Protein AF-A0A1T1HY25-F1 (afdb_monomer_lite)

Sequence (117 aa):
MEHKFSTSVYDEFLLYRAQVIRAVALAWQDEGFKAALRENPRAAVRQYLNYEIPFALDIDVIFDNAKFCPQTVLDWLVKKTDRLQLNLPPAPPANQQAEALAAYNLQFLTFLQPHIR

Secondary structure (DSSP, 8-state):
--------HHHHHHHHHHHHHHHHHHHTT-HHHHHHHHH-HHHHHHHHH--PPPSS-EEEEEET--------SSS----SS-EEEEEEPPPPPGGGHHHHHHHHHHHHH--------

Structure (mmCIF, N/CA/C/O backbone):
data_AF-A0A1T1HY25-F1
#
_entry.id   AF-A0A1T1HY25-F1
#
loop_
_atom_site.group_PDB
_atom_site.id
_atom_site.type_symbol
_atom_site.label_atom_id
_atom_site.label_alt_id
_atom_site.label_comp_id
_atom_site.label_asym_id
_atom_site.label_entity_id
_atom_site.label_seq_id
_atom_site.pdbx_PDB_ins_code
_atom_site.Cartn_x
_atom_site.Cartn_y
_atom_site.Cartn_z
_atom_site.occupancy
_atom_site.B_iso_or_equiv
_atom_site.auth_seq_id
_atom_site.auth_comp_id
_atom_site.auth_asym_id
_atom_site.auth_atom_id
_atom_site.pdbx_PDB_model_num
ATOM 1 N N . MET A 1 1 ? -1.033 -22.390 -31.301 1.00 33.91 1 MET A N 1
ATOM 2 C CA . MET A 1 1 ? -0.008 -21.400 -30.917 1.00 33.91 1 MET A CA 1
ATOM 3 C C . MET A 1 1 ? -0.726 -20.334 -30.119 1.00 33.91 1 MET A C 1
ATOM 5 O O . MET A 1 1 ? -1.479 -19.565 -30.698 1.00 33.91 1 MET A O 1
ATOM 9 N N . GLU A 1 2 ? -0.627 -20.390 -28.794 1.00 33.66 2 GLU A N 1
ATOM 10 C CA . GLU A 1 2 ? -1.223 -19.369 -27.933 1.00 33.66 2 GLU A CA 1
ATOM 11 C C . GLU A 1 2 ? -0.449 -18.071 -28.140 1.00 33.66 2 GLU A C 1
ATOM 13 O O . GLU A 1 2 ? 0.746 -17.993 -27.848 1.00 33.66 2 GLU A O 1
ATOM 18 N N . HIS A 1 3 ? -1.123 -17.053 -28.669 1.00 34.59 3 HIS A N 1
ATOM 19 C CA . HIS A 1 3 ? -0.644 -15.690 -28.538 1.00 34.59 3 HIS A CA 1
ATOM 20 C C . HIS A 1 3 ? -0.659 -15.365 -27.043 1.00 34.59 3 HIS A C 1
ATOM 22 O O . HIS A 1 3 ? -1.691 -14.991 -26.491 1.00 34.59 3 HIS A O 1
ATOM 28 N N . LYS A 1 4 ? 0.485 -15.534 -26.368 1.00 45.06 4 LYS A N 1
ATOM 29 C CA . LYS A 1 4 ? 0.748 -14.820 -25.121 1.00 45.06 4 LYS A CA 1
ATOM 30 C C . LYS A 1 4 ? 0.635 -13.347 -25.480 1.00 45.06 4 LYS A C 1
ATOM 32 O O . LYS A 1 4 ? 1.531 -12.810 -26.128 1.00 45.06 4 LYS A O 1
ATOM 37 N N . PHE A 1 5 ? -0.494 -12.727 -25.150 1.00 45.66 5 PHE A N 1
ATOM 38 C CA . PHE A 1 5 ? -0.607 -11.280 -25.169 1.00 45.66 5 PHE A CA 1
ATOM 39 C C . PHE A 1 5 ? 0.534 -10.772 -24.293 1.00 45.66 5 PHE A C 1
ATOM 41 O O . PHE A 1 5 ? 0.527 -10.975 -23.081 1.00 45.66 5 PHE A O 1
ATOM 48 N N . SER A 1 6 ? 1.576 -10.228 -24.922 1.00 57.53 6 SER A N 1
ATOM 49 C CA . SER A 1 6 ? 2.599 -9.481 -24.210 1.00 57.53 6 SER A CA 1
ATOM 50 C C . SER A 1 6 ? 1.890 -8.233 -23.718 1.00 57.53 6 SER A C 1
ATOM 52 O O . SER A 1 6 ? 1.759 -7.267 -24.467 1.00 57.53 6 SER A O 1
ATOM 54 N N . THR A 1 7 ? 1.347 -8.306 -22.505 1.00 65.81 7 THR A N 1
ATOM 55 C CA . THR A 1 7 ? 0.848 -7.166 -21.741 1.00 65.81 7 THR A CA 1
ATOM 56 C C . THR A 1 7 ? 1.864 -6.041 -21.904 1.00 65.81 7 THR A C 1
ATOM 58 O O . THR A 1 7 ? 3.067 -6.269 -21.754 1.00 65.81 7 THR A O 1
ATOM 61 N N . SER A 1 8 ? 1.431 -4.863 -22.352 1.00 81.31 8 SER A N 1
ATOM 62 C CA . SER A 1 8 ? 2.385 -3.780 -22.580 1.00 81.31 8 SER A CA 1
ATOM 63 C C . SER A 1 8 ? 3.018 -3.366 -21.247 1.00 81.31 8 SER A C 1
ATOM 65 O O . SER A 1 8 ? 2.417 -3.549 -20.189 1.00 81.31 8 SER A O 1
ATOM 67 N N . VAL A 1 9 ? 4.203 -2.747 -21.276 1.00 75.75 9 VAL A N 1
ATOM 68 C CA . VAL A 1 9 ? 4.833 -2.186 -20.058 1.00 75.75 9 VAL A CA 1
ATOM 69 C C . VAL A 1 9 ? 3.874 -1.233 -19.329 1.00 75.75 9 VAL A C 1
ATOM 71 O O . VAL A 1 9 ? 3.868 -1.151 -18.102 1.00 75.75 9 VAL A O 1
ATOM 74 N N . TYR A 1 10 ? 3.022 -0.540 -20.088 1.00 75.69 10 TYR A N 1
ATOM 75 C CA . TYR A 1 10 ? 1.975 0.317 -19.550 1.00 75.69 10 TYR A CA 1
ATOM 76 C C . TYR A 1 10 ? 0.897 -0.475 -18.797 1.00 75.69 10 TYR A C 1
ATOM 78 O O . TYR A 1 10 ? 0.536 -0.109 -17.680 1.00 75.69 10 TYR A O 1
ATOM 86 N N . ASP A 1 11 ? 0.421 -1.583 -19.360 1.00 81.00 11 ASP A N 1
ATOM 87 C CA . ASP A 1 11 ? -0.577 -2.439 -18.716 1.00 81.00 11 ASP A CA 1
ATOM 88 C C . ASP A 1 11 ? -0.012 -3.123 -17.458 1.00 81.00 11 ASP A C 1
ATOM 90 O O . ASP A 1 11 ? -0.689 -3.181 -16.432 1.00 81.00 11 ASP A O 1
ATOM 94 N N . GLU A 1 12 ? 1.248 -3.576 -17.484 1.00 78.31 12 GLU A N 1
ATOM 95 C CA . GLU A 1 12 ? 1.940 -4.122 -16.303 1.00 78.31 12 GLU A CA 1
ATOM 96 C C . GLU A 1 12 ? 2.048 -3.082 -15.184 1.00 78.31 12 GLU A C 1
ATOM 98 O O . GLU A 1 12 ? 1.836 -3.382 -14.006 1.00 78.31 12 GLU A O 1
ATOM 103 N N . PHE A 1 13 ? 2.317 -1.832 -15.553 1.00 77.25 13 PHE A N 1
ATOM 104 C CA . PHE A 1 13 ? 2.352 -0.725 -14.615 1.00 77.25 13 PHE A CA 1
ATOM 105 C C . PHE A 1 13 ? 0.966 -0.404 -14.032 1.00 77.25 13 PHE A C 1
ATOM 107 O O . PHE A 1 13 ? 0.843 -0.178 -12.825 1.00 77.25 13 PHE A O 1
ATOM 114 N N . LEU A 1 14 ? -0.099 -0.426 -14.843 1.00 81.56 14 LEU A N 1
ATOM 115 C CA . LEU A 1 14 ? -1.474 -0.254 -14.358 1.00 81.56 14 LEU A CA 1
ATOM 116 C C . LEU A 1 14 ? -1.897 -1.382 -13.409 1.00 81.56 14 LEU A C 1
ATOM 118 O O . LEU A 1 14 ? -2.512 -1.115 -12.373 1.00 81.56 14 LEU A O 1
ATOM 122 N N . LEU A 1 15 ? -1.532 -2.627 -13.721 1.00 83.19 15 LEU A N 1
ATOM 123 C CA . LEU A 1 15 ? -1.767 -3.768 -12.841 1.00 83.19 15 LEU A CA 1
ATOM 124 C C . LEU A 1 15 ? -1.020 -3.597 -11.520 1.00 83.19 15 LEU A C 1
ATOM 126 O O . LEU A 1 15 ? -1.635 -3.716 -10.461 1.00 83.19 15 LEU A O 1
ATOM 130 N N . TYR A 1 16 ? 0.260 -3.226 -11.558 1.00 82.81 16 TYR A N 1
ATOM 131 C CA . TYR A 1 16 ? 1.044 -2.952 -10.354 1.00 82.81 16 TYR A CA 1
ATOM 132 C C . TYR A 1 16 ? 0.375 -1.897 -9.461 1.00 82.81 16 TYR A C 1
ATOM 134 O O . TYR A 1 16 ? 0.219 -2.115 -8.259 1.00 82.81 16 TYR A O 1
ATOM 142 N N . ARG A 1 17 ? -0.120 -0.798 -10.042 1.00 81.44 17 ARG A N 1
ATOM 143 C CA . ARG A 1 17 ? -0.863 0.237 -9.304 1.00 81.44 17 ARG A CA 1
ATOM 144 C C . ARG A 1 17 ? -2.107 -0.303 -8.606 1.00 81.44 17 ARG A C 1
ATOM 146 O O . ARG A 1 17 ? -2.341 0.021 -7.443 1.00 81.44 17 ARG A O 1
ATOM 153 N N . ALA A 1 18 ? -2.902 -1.120 -9.292 1.00 86.25 18 ALA A N 1
ATOM 154 C CA . ALA A 1 18 ? -4.083 -1.727 -8.685 1.00 86.25 18 ALA A CA 1
ATOM 155 C C . ALA A 1 18 ? -3.697 -2.624 -7.497 1.00 86.25 18 ALA A C 1
ATOM 157 O O . ALA A 1 18 ? -4.365 -2.613 -6.461 1.00 86.25 18 ALA A O 1
ATOM 158 N N . GLN A 1 19 ? -2.585 -3.353 -7.611 1.00 88.75 19 GLN A N 1
ATOM 159 C CA . GLN A 1 19 ? -2.088 -4.219 -6.542 1.00 88.75 19 GLN A CA 1
ATOM 160 C C . GLN A 1 19 ? -1.555 -3.436 -5.344 1.00 88.75 19 GLN A C 1
ATOM 162 O O . GLN A 1 19 ? -1.751 -3.880 -4.218 1.00 88.75 19 GLN A O 1
ATOM 167 N N . VAL A 1 20 ? -0.979 -2.247 -5.547 1.00 86.12 20 VAL A N 1
ATOM 168 C CA . VAL A 1 20 ? -0.604 -1.341 -4.448 1.00 86.12 20 VAL A CA 1
ATOM 169 C C . VAL A 1 20 ? -1.825 -0.972 -3.598 1.00 86.12 20 VAL A C 1
ATOM 171 O O . VAL A 1 20 ? -1.777 -1.093 -2.377 1.00 86.12 20 VAL A O 1
ATOM 174 N N . ILE A 1 21 ? -2.946 -0.601 -4.222 1.00 89.44 21 ILE A N 1
ATOM 175 C CA . ILE A 1 21 ? -4.182 -0.264 -3.493 1.00 89.44 21 ILE A CA 1
ATOM 176 C C . ILE A 1 21 ? -4.748 -1.484 -2.760 1.00 89.44 21 ILE A C 1
ATOM 178 O O . ILE A 1 21 ? -5.137 -1.381 -1.596 1.00 89.44 21 ILE A O 1
ATOM 182 N N . ARG A 1 22 ? -4.745 -2.658 -3.405 1.00 91.69 22 ARG A N 1
ATOM 183 C CA . ARG A 1 22 ? -5.164 -3.916 -2.767 1.00 91.69 22 ARG A CA 1
ATOM 184 C C . ARG A 1 22 ? -4.278 -4.278 -1.577 1.00 91.69 22 ARG A C 1
ATOM 186 O O . ARG A 1 22 ? -4.804 -4.714 -0.560 1.00 91.69 22 ARG A O 1
ATOM 193 N N . ALA A 1 23 ? -2.966 -4.075 -1.684 1.00 90.19 23 ALA A N 1
ATOM 194 C CA . ALA A 1 23 ? -2.025 -4.319 -0.598 1.00 90.19 23 ALA A CA 1
ATOM 195 C C . ALA A 1 23 ? -2.282 -3.379 0.587 1.00 90.19 23 ALA A C 1
ATOM 197 O O . ALA A 1 23 ? -2.351 -3.846 1.718 1.00 90.19 23 ALA A O 1
ATOM 198 N N . VAL A 1 24 ? -2.504 -2.082 0.351 1.00 88.94 24 VAL A N 1
ATOM 199 C CA . VAL A 1 24 ? -2.858 -1.139 1.430 1.00 88.94 24 VAL A CA 1
ATOM 200 C C . VAL A 1 24 ? -4.150 -1.569 2.128 1.00 88.94 24 VAL A C 1
ATOM 202 O O . VAL A 1 24 ? -4.179 -1.674 3.351 1.00 88.94 24 VAL A O 1
ATOM 205 N N . ALA A 1 25 ? -5.193 -1.890 1.358 1.00 92.75 25 ALA A N 1
ATOM 206 C CA . ALA A 1 25 ? -6.474 -2.327 1.904 1.00 92.75 25 ALA A CA 1
ATOM 207 C C . ALA A 1 25 ? -6.357 -3.624 2.723 1.00 92.75 25 ALA A C 1
ATOM 209 O O . ALA A 1 25 ? -6.914 -3.711 3.816 1.00 92.75 25 ALA A O 1
ATOM 210 N N . LEU A 1 26 ? -5.616 -4.617 2.216 1.00 93.25 26 LEU A N 1
ATOM 211 C CA . LEU A 1 26 ? -5.416 -5.889 2.910 1.00 93.25 26 LEU A CA 1
ATOM 212 C C . LEU A 1 26 ? -4.589 -5.706 4.186 1.00 93.25 26 LEU A C 1
ATOM 214 O O . LEU A 1 26 ? -4.933 -6.266 5.219 1.00 93.25 26 LEU A O 1
ATOM 218 N N . ALA A 1 27 ? -3.550 -4.871 4.154 1.00 92.69 27 ALA A N 1
ATOM 219 C CA . ALA A 1 27 ? -2.705 -4.605 5.317 1.00 92.69 27 ALA A CA 1
ATOM 220 C C . ALA A 1 27 ? -3.432 -3.853 6.446 1.00 92.69 27 ALA A C 1
ATOM 222 O O . ALA A 1 27 ? -2.956 -3.854 7.578 1.00 92.69 27 ALA A O 1
ATOM 223 N N . TRP A 1 28 ? -4.572 -3.216 6.166 1.00 92.50 28 TRP A N 1
ATOM 224 C CA . TRP A 1 28 ? -5.447 -2.651 7.199 1.00 92.50 28 TRP A CA 1
ATOM 225 C C . TRP A 1 28 ? -6.338 -3.685 7.893 1.00 92.50 28 TRP A C 1
ATOM 227 O O . TRP A 1 28 ? -6.877 -3.387 8.955 1.00 92.50 28 TRP A O 1
ATOM 237 N N . GLN A 1 29 ? -6.543 -4.856 7.287 1.00 93.56 29 GLN A N 1
ATOM 238 C CA . GLN A 1 29 ? -7.514 -5.857 7.746 1.00 93.56 29 GLN A CA 1
ATOM 239 C C . GLN A 1 29 ? -6.854 -7.159 8.212 1.00 93.56 29 GLN A C 1
ATOM 241 O O . GLN A 1 29 ? -7.431 -7.877 9.024 1.00 93.56 29 GLN A O 1
ATOM 246 N N . ASP A 1 30 ? -5.656 -7.459 7.710 1.00 95.25 30 ASP A N 1
ATOM 247 C CA . ASP A 1 30 ? -4.917 -8.687 7.980 1.00 95.25 30 ASP A CA 1
ATOM 248 C C . ASP A 1 30 ? -3.532 -8.358 8.563 1.00 95.25 30 ASP A C 1
ATOM 250 O O . ASP A 1 30 ? -2.599 -7.961 7.858 1.00 95.25 30 ASP A O 1
ATOM 254 N N . GLU A 1 31 ? -3.399 -8.540 9.878 1.00 93.12 31 GLU A N 1
ATOM 255 C CA . GLU A 1 31 ? -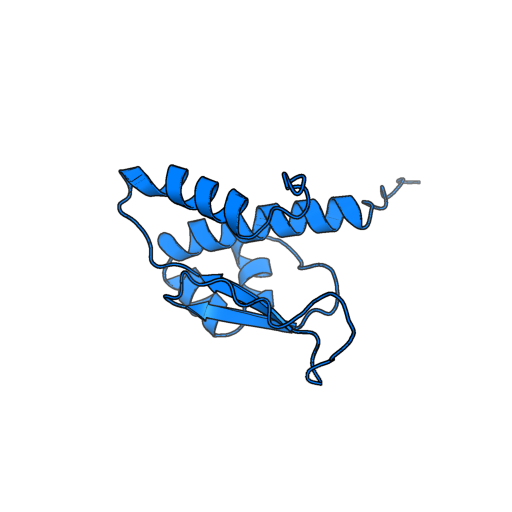2.135 -8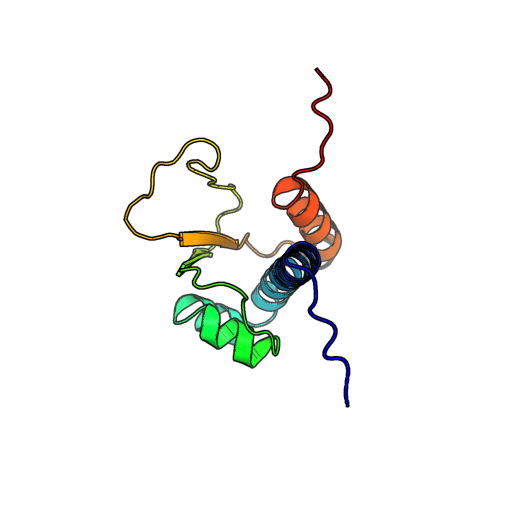.342 10.597 1.00 93.12 31 GLU A CA 1
ATOM 256 C C . GLU A 1 31 ? -1.059 -9.363 10.189 1.00 93.12 31 GLU A C 1
ATOM 258 O O . GLU A 1 31 ? 0.131 -9.045 10.219 1.00 93.12 31 GLU A O 1
ATOM 263 N N . GLY A 1 32 ? -1.446 -10.568 9.752 1.00 94.38 32 GLY A N 1
ATOM 264 C CA . GLY A 1 32 ? -0.519 -11.577 9.236 1.00 94.38 32 GLY A CA 1
ATOM 265 C C . GLY A 1 32 ? 0.102 -11.141 7.912 1.00 94.38 32 GLY A C 1
ATOM 266 O O . GLY A 1 32 ? 1.319 -11.224 7.729 1.00 94.38 32 GLY A O 1
ATOM 267 N N . PHE A 1 33 ? -0.710 -10.574 7.020 1.00 94.06 33 PHE A N 1
ATOM 268 C CA . PHE A 1 33 ? -0.216 -9.944 5.801 1.00 94.06 33 PHE A CA 1
ATOM 269 C C . PHE A 1 33 ? 0.656 -8.720 6.102 1.00 94.06 33 PHE A C 1
ATOM 271 O O . PHE A 1 33 ? 1.729 -8.570 5.516 1.00 94.06 33 PHE A O 1
ATOM 278 N N . LYS A 1 34 ? 0.241 -7.858 7.038 1.00 90.88 34 LYS A N 1
ATOM 279 C CA . LYS A 1 34 ? 1.011 -6.672 7.443 1.00 90.88 34 LYS A CA 1
ATOM 280 C C . LYS A 1 34 ? 2.385 -7.045 8.012 1.00 90.88 34 LYS A C 1
ATOM 282 O O . LYS A 1 34 ? 3.376 -6.389 7.688 1.00 90.88 34 LYS A O 1
ATOM 287 N N . ALA A 1 35 ? 2.462 -8.109 8.812 1.00 92.44 35 ALA A N 1
ATOM 288 C CA . ALA A 1 35 ? 3.719 -8.659 9.312 1.00 92.44 35 ALA A CA 1
ATOM 289 C C . ALA A 1 35 ? 4.580 -9.231 8.173 1.00 92.44 35 ALA A C 1
ATOM 291 O O . ALA A 1 35 ? 5.751 -8.873 8.058 1.00 92.44 35 ALA A O 1
ATOM 292 N N . ALA A 1 36 ? 3.992 -10.024 7.272 1.00 92.38 36 ALA A N 1
ATOM 293 C CA . ALA A 1 36 ? 4.699 -10.582 6.118 1.00 92.38 36 ALA A CA 1
ATOM 294 C C . ALA A 1 36 ? 5.261 -9.491 5.186 1.00 92.38 36 ALA A C 1
ATOM 296 O O . ALA A 1 36 ? 6.383 -9.615 4.693 1.00 92.38 36 ALA A O 1
ATOM 297 N N . LEU A 1 37 ? 4.525 -8.390 4.983 1.00 88.25 37 LEU A N 1
ATOM 298 C CA . LEU A 1 37 ? 5.006 -7.219 4.242 1.00 88.25 37 LEU A CA 1
ATOM 299 C C . LEU A 1 37 ? 6.244 -6.589 4.886 1.00 88.25 37 LEU A C 1
ATOM 301 O O . LEU A 1 37 ? 7.078 -6.044 4.172 1.00 88.25 37 LEU A O 1
ATOM 305 N N . ARG A 1 38 ? 6.369 -6.642 6.215 1.00 87.06 38 ARG A N 1
ATOM 306 C CA . ARG A 1 38 ? 7.520 -6.086 6.938 1.00 87.06 38 ARG A CA 1
ATOM 307 C C . ARG A 1 38 ? 8.772 -6.942 6.773 1.00 87.06 38 ARG A C 1
ATOM 309 O O . ARG A 1 38 ? 9.873 -6.404 6.751 1.00 87.06 38 ARG A O 1
ATOM 316 N N . GLU A 1 39 ? 8.598 -8.255 6.669 1.00 90.00 39 GLU A N 1
ATOM 317 C CA . GLU A 1 39 ? 9.699 -9.209 6.520 1.00 90.00 39 GLU A CA 1
ATOM 318 C C . GLU A 1 39 ? 10.174 -9.322 5.070 1.00 90.00 39 GLU A C 1
ATOM 320 O O . GLU A 1 39 ? 11.370 -9.240 4.791 1.00 90.00 39 GLU A O 1
ATOM 325 N N . ASN A 1 40 ? 9.242 -9.530 4.136 1.00 89.88 40 ASN A N 1
ATOM 326 C CA . ASN A 1 40 ? 9.550 -9.690 2.721 1.00 89.88 40 ASN A CA 1
ATOM 327 C C . ASN A 1 40 ? 8.364 -9.239 1.849 1.00 89.88 40 ASN A C 1
ATOM 329 O O . ASN A 1 40 ? 7.497 -10.053 1.511 1.00 89.88 40 ASN A O 1
ATOM 333 N N . PRO A 1 41 ? 8.339 -7.962 1.421 1.00 86.31 41 PRO A N 1
ATOM 334 C CA . PRO A 1 41 ? 7.226 -7.396 0.664 1.00 86.31 41 PRO A CA 1
ATOM 335 C C . PRO A 1 41 ? 6.895 -8.173 -0.614 1.00 86.31 41 PRO A C 1
ATOM 337 O O . PRO A 1 41 ? 5.727 -8.424 -0.910 1.00 86.31 41 PRO A O 1
ATOM 340 N N . ARG A 1 42 ? 7.918 -8.595 -1.368 1.00 86.81 42 ARG A N 1
ATOM 341 C CA . ARG A 1 42 ? 7.730 -9.314 -2.636 1.00 86.81 42 ARG A CA 1
ATOM 342 C C . ARG A 1 42 ? 7.128 -10.698 -2.400 1.00 86.81 42 ARG A C 1
ATOM 344 O O . ARG A 1 42 ? 6.182 -11.075 -3.088 1.00 86.81 42 ARG A O 1
ATOM 351 N N . ALA A 1 43 ? 7.638 -11.438 -1.416 1.00 91.00 43 ALA A N 1
ATOM 352 C CA . ALA A 1 43 ? 7.084 -12.742 -1.064 1.00 91.00 43 ALA A CA 1
ATOM 353 C C . ALA A 1 43 ? 5.651 -12.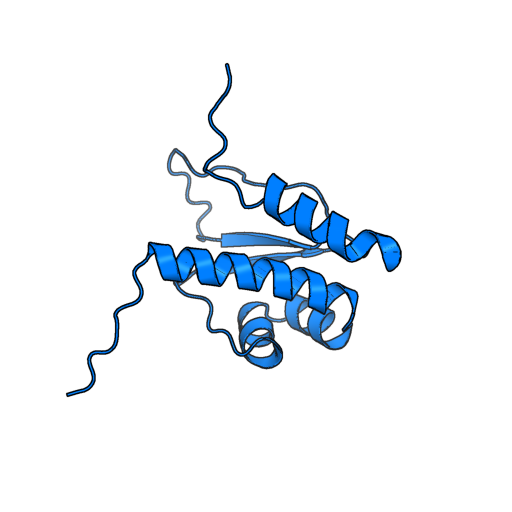625 -0.523 1.00 91.00 43 ALA A C 1
ATOM 355 O O . ALA A 1 43 ? 4.795 -13.417 -0.914 1.00 91.00 43 ALA A O 1
ATOM 356 N N . ALA A 1 44 ? 5.375 -11.615 0.306 1.00 92.56 44 ALA A N 1
ATOM 357 C CA . ALA A 1 44 ? 4.052 -11.365 0.866 1.00 92.56 44 ALA A CA 1
ATOM 358 C C . ALA A 1 44 ? 3.021 -11.030 -0.221 1.00 92.56 44 ALA A C 1
ATOM 360 O O . ALA A 1 44 ? 1.965 -11.656 -0.277 1.00 92.56 44 ALA A O 1
ATOM 361 N N . VAL A 1 45 ? 3.331 -10.104 -1.133 1.00 90.88 45 VAL A N 1
ATOM 362 C CA . VAL A 1 45 ? 2.437 -9.761 -2.255 1.00 90.88 45 VAL A CA 1
ATOM 363 C C . VAL A 1 45 ? 2.178 -10.981 -3.137 1.00 90.88 45 VAL A C 1
ATOM 365 O O . VAL A 1 45 ? 1.031 -11.249 -3.496 1.00 90.88 45 VAL A O 1
ATOM 368 N N . ARG A 1 46 ? 3.206 -11.786 -3.415 1.00 92.50 46 ARG A N 1
ATOM 369 C CA . ARG A 1 46 ? 3.033 -13.028 -4.168 1.00 92.50 46 ARG A CA 1
ATOM 370 C C . ARG A 1 46 ? 2.112 -14.016 -3.459 1.00 92.50 46 ARG A C 1
ATOM 372 O O . ARG A 1 46 ? 1.209 -14.553 -4.086 1.00 92.50 46 ARG A O 1
ATOM 379 N N . GLN A 1 47 ? 2.326 -14.255 -2.169 1.00 94.56 47 GLN A N 1
ATOM 380 C CA . GLN A 1 47 ? 1.572 -15.247 -1.407 1.00 94.56 47 GLN A CA 1
ATOM 381 C C . GLN A 1 47 ? 0.114 -14.830 -1.177 1.00 94.56 47 GLN A C 1
ATOM 383 O O . GLN A 1 47 ? -0.785 -15.647 -1.349 1.00 94.56 47 GLN A O 1
ATOM 388 N N . TYR A 1 48 ? -0.124 -13.576 -0.789 1.00 94.62 48 TYR A N 1
ATOM 389 C CA . TYR A 1 48 ? -1.447 -13.113 -0.361 1.00 94.62 48 TYR A CA 1
ATOM 390 C C . TYR A 1 48 ? -2.281 -12.527 -1.502 1.00 94.62 48 TYR A C 1
ATOM 392 O O . TYR A 1 48 ? -3.506 -12.628 -1.483 1.00 94.62 48 TYR A O 1
ATOM 400 N N . LEU A 1 49 ? -1.647 -11.914 -2.507 1.00 90.38 49 LEU A N 1
ATOM 401 C CA . LEU A 1 49 ? -2.351 -11.271 -3.624 1.00 90.38 49 LEU A CA 1
ATOM 402 C C . LEU A 1 49 ? -2.242 -12.053 -4.937 1.00 90.38 49 LEU A C 1
ATOM 404 O O . LEU A 1 49 ? -2.856 -11.636 -5.922 1.00 90.38 49 LEU A O 1
ATOM 408 N N . ASN A 1 50 ? -1.507 -13.176 -4.940 1.00 92.81 50 ASN A N 1
ATOM 409 C CA . ASN A 1 50 ? -1.193 -13.981 -6.124 1.00 92.81 50 ASN A CA 1
ATOM 410 C C . ASN A 1 50 ? -0.643 -13.120 -7.273 1.00 92.81 50 ASN A C 1
ATOM 412 O O . ASN A 1 50 ? -1.047 -13.254 -8.429 1.00 92.81 50 ASN A O 1
ATOM 416 N N . TYR A 1 51 ? 0.229 -12.172 -6.925 1.00 88.81 51 TYR A N 1
ATOM 417 C CA . TYR A 1 51 ? 0.782 -11.204 -7.860 1.00 88.81 51 TYR A CA 1
ATOM 418 C C . TYR A 1 51 ? 2.307 -11.214 -7.819 1.00 88.81 51 TYR A C 1
ATOM 420 O O . TYR A 1 51 ? 2.916 -10.998 -6.772 1.00 88.81 51 TYR A O 1
ATOM 428 N N . GLU A 1 52 ? 2.922 -11.444 -8.975 1.00 87.50 52 GLU A N 1
ATOM 429 C CA . GLU A 1 52 ? 4.358 -11.267 -9.166 1.00 87.50 52 GLU A CA 1
ATOM 430 C C . GLU A 1 52 ? 4.619 -9.812 -9.537 1.00 87.50 52 GLU A C 1
ATOM 432 O O . GLU A 1 52 ? 4.083 -9.299 -10.519 1.00 87.50 52 GLU A O 1
ATOM 437 N N . ILE A 1 53 ? 5.429 -9.134 -8.729 1.00 79.31 53 ILE A N 1
ATOM 438 C CA . ILE A 1 53 ? 5.754 -7.732 -8.968 1.00 79.31 53 ILE A CA 1
ATOM 439 C C . ILE A 1 53 ? 6.668 -7.672 -10.196 1.00 79.31 53 ILE A C 1
ATOM 441 O O . ILE A 1 53 ? 7.764 -8.248 -10.152 1.00 79.31 53 ILE A O 1
ATOM 445 N N . PRO A 1 54 ? 6.236 -6.996 -11.278 1.00 68.81 54 PRO A 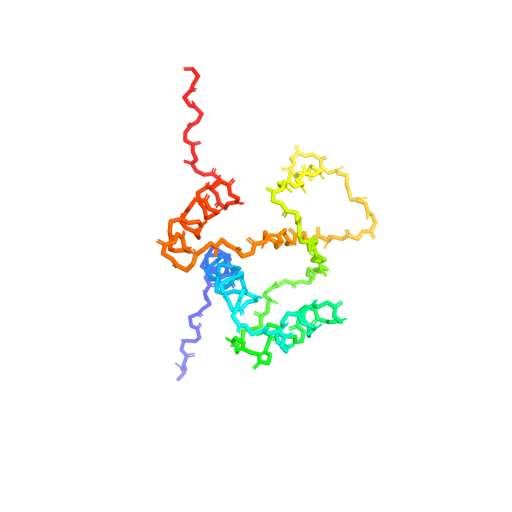N 1
ATOM 446 C CA . PRO A 1 54 ? 7.054 -6.853 -12.466 1.00 68.81 54 PRO A CA 1
ATOM 447 C C . PRO A 1 54 ? 8.306 -6.035 -12.131 1.00 68.81 54 PRO A C 1
ATOM 449 O O . PRO A 1 54 ? 8.325 -5.258 -11.175 1.00 68.81 54 PRO A O 1
ATOM 452 N N . PHE A 1 55 ? 9.345 -6.206 -12.948 1.00 67.69 55 PHE A N 1
ATOM 453 C CA . PHE A 1 55 ? 10.638 -5.519 -12.851 1.00 67.69 55 PHE A CA 1
ATOM 454 C C . PHE A 1 55 ? 11.506 -5.924 -11.634 1.00 67.69 55 PHE A C 1
ATOM 456 O O . PHE A 1 55 ? 11.036 -6.383 -10.588 1.00 67.69 55 PHE A O 1
ATOM 463 N N . ALA A 1 56 ? 12.827 -5.771 -11.765 1.00 66.44 56 ALA A N 1
ATOM 464 C CA . ALA A 1 56 ? 13.796 -6.014 -10.691 1.00 66.44 56 ALA A CA 1
ATOM 465 C C . ALA A 1 56 ? 13.861 -4.813 -9.730 1.00 66.44 56 ALA A C 1
ATOM 467 O O . ALA A 1 56 ? 14.895 -4.177 -9.574 1.00 66.44 56 ALA A O 1
ATOM 468 N N . LEU A 1 57 ? 12.715 -4.472 -9.143 1.00 65.12 57 LEU A N 1
ATOM 469 C CA . LEU A 1 57 ? 12.575 -3.371 -8.197 1.00 65.12 57 LEU A CA 1
ATOM 470 C C . LEU A 1 57 ? 12.822 -3.885 -6.783 1.00 65.12 57 LEU A C 1
ATOM 472 O O . LEU A 1 57 ? 12.193 -4.866 -6.359 1.00 65.12 57 LEU A O 1
ATOM 476 N N . ASP A 1 58 ? 13.698 -3.193 -6.062 1.00 66.06 58 ASP A N 1
ATOM 477 C CA . ASP A 1 58 ? 13.771 -3.289 -4.610 1.00 66.06 58 ASP A CA 1
ATOM 478 C C . ASP A 1 58 ? 12.522 -2.616 -4.034 1.00 66.06 58 ASP A C 1
ATOM 480 O O . ASP A 1 58 ? 12.146 -1.521 -4.453 1.00 66.06 58 ASP A O 1
ATOM 484 N N . ILE A 1 59 ? 11.864 -3.259 -3.073 1.00 70.25 59 ILE A N 1
ATOM 485 C CA . ILE A 1 59 ? 10.649 -2.719 -2.457 1.00 70.25 59 ILE A CA 1
ATOM 486 C C . ILE A 1 59 ? 10.905 -2.522 -0.983 1.00 70.25 59 ILE A C 1
ATOM 488 O O . ILE A 1 59 ? 11.299 -3.453 -0.285 1.00 70.25 59 ILE A O 1
ATOM 492 N N . ASP A 1 60 ? 10.640 -1.308 -0.531 1.00 74.06 60 ASP A N 1
ATOM 493 C CA . ASP A 1 60 ? 10.686 -0.936 0.871 1.00 74.06 60 ASP A CA 1
ATOM 494 C C . ASP A 1 60 ? 9.299 -0.452 1.303 1.00 74.06 60 ASP A C 1
ATOM 496 O O . ASP A 1 60 ? 8.592 0.199 0.528 1.00 74.06 60 ASP A O 1
ATOM 500 N N . VAL A 1 61 ? 8.883 -0.794 2.520 1.00 73.69 61 VAL A N 1
ATOM 501 C CA . VAL A 1 61 ? 7.552 -0.459 3.040 1.00 73.69 61 VAL A CA 1
ATOM 502 C C . VAL A 1 61 ? 7.720 0.407 4.276 1.00 73.69 61 VAL A C 1
ATOM 504 O O . VAL A 1 61 ? 8.224 -0.038 5.307 1.00 73.69 61 VAL A O 1
ATOM 507 N N . ILE A 1 62 ? 7.263 1.653 4.186 1.00 78.38 62 ILE A N 1
ATOM 508 C CA . ILE A 1 62 ? 7.272 2.590 5.305 1.00 78.38 62 ILE A CA 1
ATOM 509 C C . ILE A 1 62 ? 5.907 2.521 5.983 1.00 78.38 62 ILE A C 1
ATOM 511 O O . ILE A 1 62 ? 4.897 2.949 5.426 1.00 78.38 62 ILE A O 1
ATOM 515 N N . PHE A 1 63 ? 5.889 1.963 7.188 1.00 78.62 63 PHE A N 1
ATOM 516 C CA . PHE A 1 63 ? 4.682 1.789 7.991 1.00 78.62 63 PHE A CA 1
ATOM 517 C C . PHE A 1 63 ? 4.299 3.078 8.721 1.00 78.62 63 PHE A C 1
ATOM 519 O O . PHE A 1 63 ? 5.166 3.861 9.108 1.00 78.62 63 PHE A O 1
ATOM 526 N N . ASP A 1 64 ? 2.993 3.265 8.924 1.00 76.12 64 ASP A N 1
ATOM 527 C CA . ASP A 1 64 ? 2.397 4.342 9.724 1.00 76.12 64 ASP A CA 1
ATOM 528 C C . ASP A 1 64 ? 2.775 5.755 9.238 1.00 76.12 64 ASP A C 1
ATOM 530 O O . ASP A 1 64 ? 2.741 6.733 9.986 1.00 76.12 64 ASP A O 1
ATOM 534 N N . ASN A 1 65 ? 3.105 5.874 7.949 1.00 68.81 65 ASN A N 1
ATOM 535 C CA . ASN A 1 65 ? 3.456 7.126 7.301 1.00 68.81 65 ASN A CA 1
ATOM 536 C C . ASN A 1 65 ? 2.513 7.390 6.125 1.00 68.81 65 ASN A C 1
ATOM 538 O O . ASN A 1 65 ? 2.463 6.631 5.161 1.00 68.81 65 ASN A O 1
ATOM 542 N N . ALA A 1 66 ? 1.794 8.509 6.192 1.00 59.12 66 ALA A N 1
ATOM 543 C CA . ALA A 1 66 ? 0.943 8.993 5.108 1.00 59.12 66 ALA A CA 1
ATOM 544 C C . ALA A 1 66 ? 1.646 10.032 4.212 1.00 59.12 66 ALA A C 1
ATOM 546 O O . ALA A 1 66 ? 1.010 10.617 3.343 1.00 59.12 66 ALA A O 1
ATOM 547 N N . LYS A 1 67 ? 2.937 10.326 4.413 1.00 59.12 67 LYS A N 1
ATOM 548 C CA . LYS A 1 67 ? 3.683 11.262 3.560 1.00 59.12 67 LYS A CA 1
ATOM 549 C C . LYS A 1 67 ? 4.339 10.518 2.405 1.00 59.12 67 LYS A C 1
ATOM 551 O O . LYS A 1 67 ? 5.177 9.648 2.628 1.00 59.12 67 LYS A O 1
ATOM 556 N N . PHE A 1 68 ? 3.999 10.906 1.177 1.00 46.94 68 PHE A N 1
ATOM 557 C CA . PHE A 1 68 ? 4.701 10.433 -0.013 1.00 46.94 68 PHE A CA 1
ATOM 558 C C . PHE A 1 68 ? 6.149 10.928 0.013 1.00 46.94 68 PHE A C 1
ATOM 560 O O . PHE A 1 68 ? 6.384 12.122 0.197 1.00 46.94 68 PHE A O 1
ATOM 567 N N . CYS A 1 69 ? 7.112 10.031 -0.200 1.00 46.16 69 CYS A N 1
ATOM 568 C CA . CYS A 1 69 ? 8.516 10.392 -0.370 1.00 46.16 69 CYS A CA 1
ATOM 569 C C . CYS A 1 69 ? 9.017 9.937 -1.747 1.00 46.16 69 CYS A C 1
ATOM 571 O O . CYS A 1 69 ? 9.624 8.875 -1.861 1.00 46.16 69 CYS A O 1
ATOM 573 N N . PRO A 1 70 ? 8.800 10.721 -2.813 1.00 46.34 70 PRO A N 1
ATOM 574 C CA . PRO A 1 70 ? 9.587 10.598 -4.017 1.00 46.34 70 PRO A CA 1
ATOM 575 C C . PRO A 1 70 ? 10.795 11.520 -3.835 1.00 46.34 70 PRO A C 1
ATOM 577 O O . PRO A 1 70 ? 10.812 12.643 -4.340 1.00 46.34 70 PRO A O 1
ATOM 580 N N . GLN A 1 71 ? 11.825 11.098 -3.096 1.00 43.22 71 GLN A N 1
ATOM 581 C CA . GLN A 1 71 ? 13.127 11.721 -3.339 1.00 43.22 71 GLN A CA 1
ATOM 582 C C . GLN A 1 71 ? 13.601 11.255 -4.725 1.00 43.22 71 GLN A C 1
ATOM 584 O O . GLN A 1 71 ? 14.315 10.267 -4.856 1.00 43.22 71 GLN A O 1
ATOM 589 N N . THR A 1 72 ? 13.144 12.021 -5.725 1.00 39.00 72 THR A N 1
ATOM 590 C CA . THR A 1 72 ? 13.541 12.132 -7.139 1.00 39.00 72 THR A CA 1
ATOM 591 C C . THR A 1 72 ? 13.269 10.960 -8.084 1.00 39.00 72 THR A C 1
ATOM 593 O O . THR A 1 72 ? 13.969 9.958 -8.059 1.00 39.00 72 THR A O 1
ATOM 596 N N . VAL A 1 73 ? 12.366 11.181 -9.051 1.00 38.88 73 VAL A N 1
ATOM 597 C CA . VAL A 1 73 ? 12.453 10.594 -10.402 1.00 38.88 73 VAL A CA 1
ATOM 598 C C . VAL A 1 73 ? 12.102 11.677 -11.425 1.00 38.88 73 VAL A C 1
ATOM 600 O O . VAL A 1 73 ? 10.941 11.824 -11.787 1.00 38.88 73 VAL A O 1
ATOM 603 N N . LEU A 1 74 ? 13.103 12.476 -11.811 1.00 33.66 74 LEU A N 1
ATOM 604 C CA . LEU A 1 74 ? 13.231 13.143 -13.124 1.00 33.66 74 LEU A CA 1
ATOM 605 C C . LEU A 1 74 ? 14.565 13.911 -13.238 1.00 33.66 74 LEU A C 1
ATOM 607 O O . LEU A 1 74 ? 14.594 15.034 -13.708 1.00 33.66 74 LEU A O 1
ATOM 611 N N . ASP A 1 75 ? 15.651 13.308 -12.742 1.00 32.31 75 ASP A N 1
ATOM 612 C CA . ASP A 1 75 ? 17.020 13.449 -13.264 1.00 32.31 75 ASP A CA 1
ATOM 613 C C . ASP A 1 75 ? 17.943 12.586 -12.391 1.00 32.31 75 ASP A C 1
ATOM 615 O O .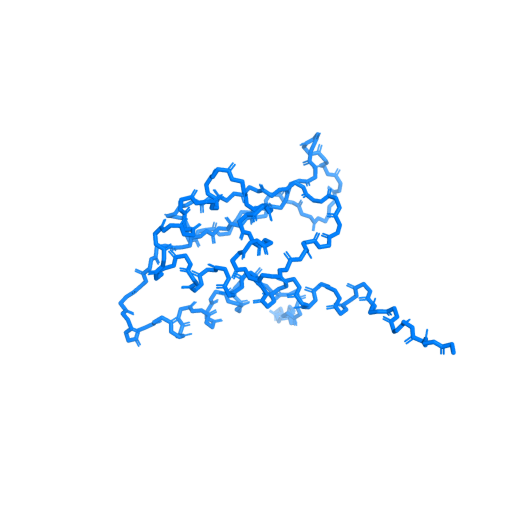 ASP A 1 75 ? 18.277 12.919 -11.257 1.00 32.31 75 ASP A O 1
ATOM 619 N N . TRP A 1 76 ? 18.222 11.390 -12.909 1.00 35.25 76 TRP A N 1
ATOM 620 C CA . TRP A 1 76 ? 19.182 10.374 -12.476 1.00 35.25 76 TRP A CA 1
ATOM 621 C C . TRP A 1 76 ? 20.066 10.733 -11.268 1.00 35.25 76 TRP A C 1
ATOM 623 O O . TRP A 1 76 ? 21.189 11.210 -11.415 1.00 35.25 76 TRP A O 1
ATOM 633 N N . LEU A 1 77 ? 19.610 10.348 -10.075 1.00 30.02 77 LEU A N 1
ATOM 634 C CA . LEU A 1 77 ? 20.478 10.037 -8.941 1.00 30.02 77 LEU A CA 1
ATOM 635 C C . LEU A 1 77 ? 20.034 8.705 -8.336 1.00 30.02 77 LEU A C 1
ATOM 637 O O . LEU A 1 77 ? 19.225 8.629 -7.415 1.00 30.02 77 LEU A O 1
ATOM 641 N N . VAL A 1 78 ? 20.610 7.640 -8.891 1.00 37.81 78 VAL A N 1
ATOM 642 C CA . VAL A 1 78 ? 20.621 6.289 -8.330 1.00 37.81 78 VAL A CA 1
ATOM 643 C C . VAL A 1 78 ? 21.223 6.377 -6.925 1.00 37.81 78 VAL A C 1
ATOM 645 O O . VAL A 1 78 ? 22.441 6.497 -6.770 1.00 37.81 78 VAL A O 1
ATOM 648 N N . LYS A 1 79 ? 20.410 6.288 -5.866 1.00 40.12 79 LYS A N 1
ATOM 649 C CA . LYS A 1 79 ? 20.936 5.976 -4.525 1.00 40.12 79 LYS A CA 1
ATOM 650 C C . LYS A 1 79 ? 21.318 4.495 -4.480 1.00 40.12 79 LYS A C 1
ATOM 652 O O . LYS A 1 79 ? 20.664 3.737 -3.787 1.00 40.12 79 LYS A O 1
ATOM 657 N N . LYS A 1 80 ? 22.332 4.073 -5.246 1.00 45.66 80 LYS A N 1
ATOM 658 C CA . LYS A 1 80 ? 22.947 2.721 -5.310 1.00 45.66 80 LYS A CA 1
ATOM 659 C C . LYS A 1 80 ? 22.024 1.475 -5.325 1.00 45.66 80 LYS A C 1
ATOM 661 O O . LYS A 1 80 ? 22.546 0.369 -5.355 1.00 45.66 80 LYS A O 1
ATOM 666 N N . THR A 1 81 ? 20.705 1.637 -5.346 1.00 48.09 81 THR A N 1
ATOM 667 C CA . THR A 1 81 ? 19.678 0.597 -5.241 1.00 48.09 81 THR A CA 1
ATOM 668 C C . THR A 1 81 ? 18.374 1.199 -5.762 1.00 48.09 81 THR A C 1
ATOM 670 O O . THR A 1 81 ? 17.880 2.175 -5.195 1.00 48.09 81 THR A O 1
ATOM 673 N N . ASP A 1 82 ? 17.851 0.662 -6.861 1.00 52.66 82 ASP A N 1
ATOM 674 C CA . ASP A 1 82 ? 16.606 1.091 -7.502 1.00 52.66 82 ASP A CA 1
ATOM 675 C C . ASP A 1 82 ? 15.401 0.663 -6.648 1.00 52.66 82 ASP A C 1
ATOM 677 O O . ASP A 1 82 ? 14.762 -0.361 -6.902 1.00 52.66 82 ASP A O 1
ATOM 681 N N . ARG A 1 83 ? 15.134 1.420 -5.573 1.00 53.47 83 ARG A N 1
ATOM 682 C CA . ARG A 1 83 ? 14.090 1.098 -4.590 1.00 53.47 83 ARG A CA 1
ATOM 683 C C . ARG A 1 83 ? 12.813 1.896 -4.822 1.00 53.47 83 ARG A C 1
ATOM 685 O O . ARG A 1 83 ? 12.835 3.125 -4.798 1.00 53.47 83 ARG A O 1
ATOM 692 N N . LEU A 1 84 ? 11.685 1.204 -4.944 1.00 64.62 84 LEU A N 1
ATOM 693 C CA . LEU A 1 84 ? 10.355 1.791 -4.803 1.00 64.62 84 LEU A CA 1
ATOM 694 C C . LEU A 1 84 ? 9.898 1.698 -3.350 1.00 64.62 84 LEU A C 1
ATOM 696 O O . LEU A 1 84 ? 9.955 0.636 -2.732 1.00 64.62 84 LEU A O 1
ATOM 700 N N . GLN A 1 85 ? 9.407 2.817 -2.821 1.00 68.25 85 GLN A N 1
ATOM 701 C CA . GLN A 1 85 ? 8.886 2.894 -1.460 1.00 68.25 85 GLN A CA 1
ATOM 702 C C . GLN A 1 85 ? 7.357 2.888 -1.465 1.00 68.25 85 GLN A C 1
ATOM 704 O O . GLN A 1 85 ? 6.722 3.788 -2.019 1.00 68.25 85 GLN A O 1
ATOM 709 N N . LEU A 1 86 ? 6.764 1.889 -0.813 1.00 73.38 86 LEU A N 1
ATOM 710 C CA . LEU A 1 86 ? 5.343 1.855 -0.489 1.00 73.38 86 LEU A CA 1
ATOM 711 C C . LEU A 1 86 ? 5.128 2.538 0.865 1.00 73.38 86 LEU A C 1
ATOM 713 O O . LEU A 1 86 ? 5.595 2.052 1.891 1.00 73.38 86 LEU A O 1
ATOM 717 N N . ASN A 1 87 ? 4.385 3.642 0.883 1.00 78.19 87 ASN A N 1
ATOM 718 C CA . ASN A 1 87 ? 3.959 4.265 2.136 1.00 78.19 87 ASN A CA 1
ATOM 719 C C . ASN A 1 87 ? 2.644 3.627 2.571 1.00 78.19 87 ASN A C 1
ATOM 721 O O . ASN A 1 87 ? 1.635 3.812 1.892 1.00 78.19 87 ASN A O 1
ATOM 725 N N . LEU A 1 88 ? 2.654 2.868 3.664 1.00 81.81 88 LEU A N 1
ATOM 726 C CA . LEU A 1 88 ? 1.454 2.261 4.219 1.00 81.81 88 LEU A CA 1
ATOM 727 C C . LEU A 1 88 ? 0.850 3.213 5.266 1.00 81.81 88 LEU A C 1
ATOM 729 O O . LEU A 1 88 ? 1.376 3.300 6.381 1.00 81.81 88 LEU A O 1
ATOM 733 N N . PRO A 1 89 ? -0.240 3.930 4.940 1.00 83.75 89 PRO A N 1
ATOM 734 C CA . PRO A 1 89 ? -0.902 4.802 5.898 1.00 83.75 89 PRO A CA 1
ATOM 735 C C . PRO A 1 89 ? -1.557 3.984 7.024 1.00 83.75 89 PRO A C 1
ATOM 737 O O . PRO A 1 89 ? -1.945 2.830 6.802 1.00 83.75 89 PRO A O 1
ATOM 740 N N . PRO A 1 90 ? -1.739 4.577 8.216 1.00 86.06 90 PRO A N 1
ATOM 741 C CA . PRO A 1 90 ? -2.531 3.953 9.268 1.00 86.06 90 PRO A CA 1
ATOM 742 C C . PRO A 1 90 ? -3.971 3.720 8.793 1.00 86.06 90 PRO A C 1
ATOM 744 O O . PRO A 1 90 ? -4.510 4.499 8.003 1.00 86.06 90 PRO A O 1
ATOM 747 N N . ALA A 1 91 ? -4.593 2.646 9.282 1.00 89.12 91 ALA A N 1
ATOM 748 C CA . ALA A 1 91 ? -5.964 2.310 8.921 1.00 89.12 91 ALA A CA 1
ATOM 749 C C . ALA A 1 91 ? -6.934 3.391 9.440 1.00 89.12 91 ALA A C 1
ATOM 751 O O . ALA A 1 91 ? -6.950 3.666 10.644 1.00 89.12 91 ALA A O 1
ATOM 752 N N . PRO A 1 92 ? -7.757 4.004 8.572 1.00 89.25 92 PRO A N 1
ATOM 753 C CA . PRO A 1 92 ? -8.814 4.905 9.009 1.00 89.25 92 PRO A CA 1
ATOM 754 C C . PRO A 1 92 ? -10.011 4.104 9.559 1.00 89.25 92 PRO A C 1
ATOM 756 O O . PRO A 1 92 ? -10.085 2.880 9.372 1.00 89.25 92 PRO A O 1
ATOM 759 N N . PRO A 1 93 ? -10.990 4.775 10.199 1.00 91.44 93 PRO A N 1
ATOM 760 C CA . PRO A 1 93 ? -12.248 4.148 10.599 1.00 91.44 93 PRO A CA 1
ATOM 761 C C . PRO A 1 93 ? -12.912 3.401 9.434 1.00 91.44 93 PRO A C 1
ATOM 763 O O . PRO A 1 93 ? -12.858 3.856 8.292 1.00 91.44 93 PRO A O 1
ATOM 766 N N . ALA A 1 94 ? -13.571 2.272 9.714 1.00 89.31 94 ALA A N 1
ATOM 767 C CA . ALA A 1 94 ? -14.104 1.374 8.681 1.00 89.31 94 ALA A CA 1
ATOM 768 C C . ALA A 1 94 ? -15.027 2.073 7.661 1.00 89.31 94 ALA A C 1
ATOM 770 O O . ALA A 1 94 ? -14.966 1.790 6.467 1.00 89.31 94 ALA A O 1
ATOM 771 N N . ASN A 1 95 ? -15.829 3.044 8.106 1.00 90.19 95 ASN A N 1
ATOM 772 C CA . ASN A 1 95 ? -16.720 3.831 7.247 1.00 90.19 95 ASN A CA 1
ATOM 773 C C . ASN A 1 95 ? -15.998 4.829 6.319 1.00 90.19 95 ASN A C 1
ATOM 775 O O . ASN A 1 95 ? -16.632 5.388 5.431 1.00 90.19 95 ASN A O 1
ATOM 779 N N . GLN A 1 96 ? -14.699 5.065 6.516 1.00 90.94 96 GLN A N 1
ATOM 780 C CA . GLN A 1 96 ? -13.877 5.997 5.735 1.00 90.94 96 GLN A CA 1
ATOM 781 C C . GLN A 1 96 ? -12.838 5.286 4.856 1.00 90.94 96 GLN A C 1
ATOM 783 O O . GLN A 1 96 ? -12.167 5.937 4.060 1.00 90.94 96 GLN A O 1
ATOM 788 N N . GLN A 1 97 ? -12.695 3.960 4.963 1.00 89.25 97 GLN A N 1
ATOM 789 C CA . GLN A 1 97 ? -11.646 3.215 4.258 1.00 89.25 97 GLN A CA 1
ATOM 790 C C . GLN A 1 97 ? -11.747 3.321 2.734 1.00 89.25 97 GLN A C 1
ATOM 792 O O . GLN A 1 97 ? -10.726 3.492 2.075 1.00 89.25 97 GLN A O 1
ATOM 797 N N . ALA A 1 98 ? -12.956 3.276 2.167 1.00 86.75 98 ALA A N 1
ATOM 798 C CA . ALA A 1 98 ? -13.143 3.410 0.721 1.00 86.75 98 ALA A CA 1
ATOM 799 C C . ALA A 1 98 ? -12.678 4.784 0.203 1.00 86.75 98 ALA A C 1
ATOM 801 O O . ALA A 1 98 ? -11.926 4.856 -0.768 1.00 86.75 98 ALA A O 1
ATOM 802 N N . GLU A 1 99 ? -13.066 5.858 0.896 1.00 86.44 99 GLU A N 1
ATOM 803 C CA . GLU A 1 99 ? -12.654 7.226 0.562 1.00 86.44 99 GLU A CA 1
ATOM 804 C C . GLU A 1 99 ? -11.144 7.413 0.742 1.00 86.44 99 GLU A C 1
ATOM 806 O O . GLU A 1 99 ? -10.474 7.983 -0.114 1.00 86.44 99 GLU A O 1
ATOM 811 N N . ALA A 1 100 ? -10.571 6.858 1.811 1.00 87.19 100 ALA A N 1
ATOM 812 C CA . ALA A 1 100 ? -9.135 6.918 2.047 1.00 87.19 100 ALA A CA 1
ATOM 813 C C . ALA A 1 100 ? -8.325 6.181 0.967 1.00 87.19 100 ALA A C 1
ATOM 815 O O . ALA A 1 100 ? -7.283 6.683 0.550 1.00 87.19 100 ALA A O 1
ATOM 816 N N . LEU A 1 101 ? -8.797 5.029 0.470 1.00 87.19 101 LEU A N 1
ATOM 817 C CA . LEU A 1 101 ? -8.16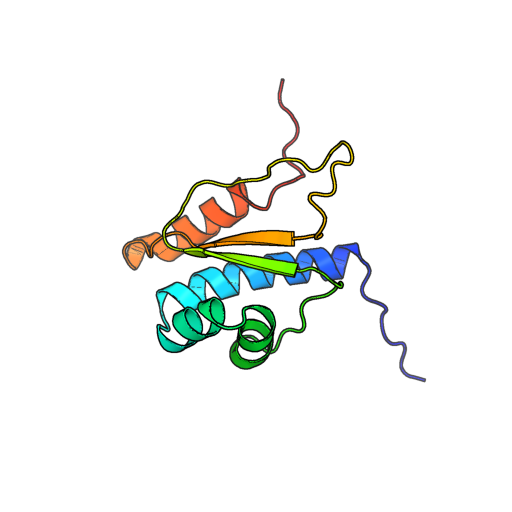6 4.335 -0.662 1.00 87.19 101 LEU A CA 1
ATOM 818 C C . LEU A 1 101 ? -8.270 5.154 -1.952 1.00 87.19 101 LEU A C 1
ATOM 820 O O . LEU A 1 101 ? -7.301 5.219 -2.710 1.00 87.19 101 LEU A O 1
ATOM 824 N N . ALA A 1 102 ? -9.416 5.796 -2.199 1.00 84.75 102 ALA A N 1
ATOM 825 C CA . ALA A 1 102 ? -9.605 6.664 -3.357 1.00 84.75 102 ALA A CA 1
ATOM 826 C C . ALA A 1 102 ? -8.670 7.884 -3.304 1.00 84.75 102 ALA A C 1
ATOM 828 O O . ALA A 1 102 ? -7.962 8.158 -4.277 1.00 84.75 102 ALA A O 1
ATOM 829 N N . ALA A 1 103 ? -8.594 8.553 -2.151 1.00 84.69 103 ALA A N 1
ATOM 830 C CA . ALA A 1 103 ? -7.686 9.668 -1.906 1.00 84.69 103 ALA A CA 1
ATOM 831 C C . ALA A 1 103 ? -6.213 9.247 -2.037 1.00 84.69 103 ALA A C 1
ATOM 833 O O . ALA A 1 103 ? -5.427 9.944 -2.679 1.00 84.69 103 ALA A O 1
ATOM 834 N N . TYR A 1 104 ? -5.844 8.073 -1.512 1.00 82.25 104 TYR A N 1
ATOM 835 C CA . TYR A 1 104 ? -4.502 7.514 -1.670 1.00 82.25 104 TYR A CA 1
ATOM 836 C C . TYR A 1 104 ? -4.178 7.226 -3.147 1.00 82.25 104 TYR A C 1
ATOM 838 O O . TYR A 1 104 ? -3.124 7.607 -3.649 1.00 82.25 104 TYR A O 1
ATOM 846 N N . ASN A 1 105 ? -5.088 6.615 -3.906 1.00 83.12 105 ASN A N 1
ATOM 847 C CA . ASN A 1 105 ? -4.864 6.406 -5.339 1.00 83.12 105 ASN A CA 1
ATOM 848 C C . ASN A 1 105 ? -4.692 7.740 -6.090 1.00 83.12 105 ASN A C 1
ATOM 850 O O . ASN A 1 105 ? -3.795 7.864 -6.926 1.00 83.12 105 ASN A O 1
ATOM 854 N N . LEU A 1 106 ? -5.510 8.747 -5.766 1.00 79.12 106 LEU A N 1
ATOM 855 C CA . LEU A 1 106 ? -5.445 10.067 -6.390 1.00 79.12 106 LEU A CA 1
ATOM 856 C C . LEU A 1 106 ? -4.119 10.780 -6.095 1.00 79.12 106 LEU A C 1
ATOM 858 O O . LEU A 1 106 ? -3.493 11.309 -7.012 1.00 79.12 106 LEU A O 1
ATOM 862 N N . GLN A 1 107 ? -3.676 10.788 -4.840 1.00 73.94 107 GLN A N 1
ATOM 863 C CA . GLN A 1 107 ? -2.498 11.543 -4.416 1.00 73.94 107 GLN A CA 1
ATOM 864 C C . GLN A 1 107 ? -1.176 10.857 -4.784 1.00 73.94 107 GLN A C 1
ATOM 866 O O . GLN A 1 107 ? -0.208 11.539 -5.113 1.00 73.94 107 GLN A O 1
ATOM 871 N N . PHE A 1 108 ? -1.112 9.525 -4.724 1.00 66.00 108 PHE A N 1
ATOM 872 C CA . PHE A 1 108 ? 0.160 8.795 -4.788 1.00 66.00 108 PHE A CA 1
ATOM 873 C C . PHE A 1 108 ? 0.420 8.133 -6.140 1.00 66.00 108 PHE A C 1
ATOM 875 O O . PHE A 1 108 ? 1.558 7.768 -6.425 1.00 66.00 108 PHE A O 1
ATOM 882 N N . LEU A 1 109 ? -0.609 7.967 -6.978 1.00 65.06 109 LEU A N 1
ATOM 883 C CA . LEU A 1 109 ? -0.500 7.205 -8.221 1.00 65.06 109 LEU A CA 1
ATOM 884 C C . LEU A 1 109 ? -0.911 8.004 -9.473 1.00 65.06 109 LEU A C 1
ATOM 886 O O . LEU A 1 109 ? -0.970 7.440 -10.563 1.00 65.06 109 LEU A O 1
ATOM 890 N N . THR A 1 110 ? -1.184 9.308 -9.373 1.00 55.03 110 THR A N 1
ATOM 891 C CA . THR A 1 110 ? -1.590 10.119 -10.535 1.00 55.03 110 THR A CA 1
ATOM 892 C C . THR A 1 110 ? -0.405 10.872 -11.142 1.00 55.03 110 THR A C 1
ATOM 894 O O . THR A 1 110 ? 0.036 11.879 -10.608 1.00 55.03 110 THR A O 1
ATOM 897 N N . PHE A 1 111 ? 0.072 10.421 -12.307 1.00 54.44 111 PHE A N 1
ATOM 898 C CA . PHE A 1 111 ? 1.086 11.117 -13.134 1.00 54.44 111 PHE A CA 1
ATOM 899 C C . PHE A 1 111 ? 0.454 11.979 -14.241 1.00 54.44 111 PHE A C 1
ATOM 901 O O . PHE A 1 111 ? 1.155 12.623 -15.011 1.00 54.44 111 PHE A O 1
ATOM 908 N N . LEU A 1 112 ? -0.878 11.939 -14.353 1.00 44.03 112 LEU A N 1
ATOM 909 C CA . LEU A 1 112 ? -1.663 12.542 -15.434 1.00 44.03 112 LEU A CA 1
ATOM 910 C C . LEU A 1 112 ? -2.474 13.756 -14.977 1.00 44.03 112 LEU A C 1
ATOM 912 O O . LEU A 1 112 ? -3.387 14.168 -15.690 1.00 44.03 112 LEU A O 1
ATOM 916 N N . GLN A 1 113 ? -2.194 14.328 -13.802 1.00 43.53 113 GLN A N 1
ATOM 917 C CA . GLN A 1 113 ? -2.795 15.622 -13.500 1.00 43.53 113 GLN A CA 1
ATOM 918 C C . GLN A 1 113 ? -2.268 16.622 -14.534 1.00 43.53 113 GLN A C 1
ATOM 920 O O . GLN A 1 113 ? -1.050 16.804 -14.618 1.00 43.53 113 GLN A O 1
ATOM 925 N N . PRO A 1 114 ? -3.136 17.262 -15.340 1.00 44.00 114 PRO A N 1
ATOM 926 C CA . PRO A 1 114 ? -2.691 18.405 -16.105 1.00 44.00 114 PRO A CA 1
ATOM 927 C C . PRO A 1 114 ? -2.184 19.418 -15.083 1.00 44.00 114 PRO A C 1
ATOM 929 O O . PRO A 1 114 ? -2.885 19.735 -14.121 1.00 44.00 114 PRO A O 1
ATOM 932 N N . HIS A 1 115 ? -0.950 19.886 -15.256 1.00 44.31 115 HIS A N 1
ATOM 933 C CA . HIS A 1 115 ? -0.472 21.051 -14.531 1.00 44.31 115 HIS A CA 1
ATOM 934 C C . HIS A 1 115 ? -1.375 22.223 -14.926 1.00 44.31 115 HIS A C 1
ATOM 936 O O . HIS A 1 115 ? -1.132 22.886 -15.934 1.00 44.31 115 HIS A O 1
ATOM 942 N N . ILE A 1 116 ? -2.453 22.448 -14.180 1.00 41.50 116 ILE A N 1
ATOM 943 C CA . ILE A 1 116 ? -3.192 23.699 -14.260 1.00 41.50 116 ILE A CA 1
ATOM 944 C C . ILE A 1 116 ? -2.273 24.716 -13.585 1.00 41.50 116 ILE A C 1
ATOM 946 O O . ILE A 1 116 ? -2.109 24.699 -12.366 1.00 41.50 116 ILE A O 1
ATOM 950 N N . ARG A 1 117 ? -1.565 25.476 -14.424 1.00 38.00 117 ARG A N 1
ATOM 951 C CA . ARG A 1 117 ? -0.816 26.668 -14.026 1.00 38.00 117 ARG A CA 1
ATOM 952 C C . ARG A 1 117 ? -1.770 27.780 -13.622 1.00 38.00 117 ARG A C 1
ATOM 954 O O . ARG A 1 117 ? -2.840 27.879 -14.261 1.00 38.00 117 ARG A O 1
#

Radius of gyration: 15.57 Å; chains: 1; bounding box: 40×48×42 Å

pLDDT: mean 72.78, std 19.73, range [30.02, 95.25]

Foldseek 3Di:
DDPPPPQDPVNLLVVLLVLLLVLLLCCQPDVPLVVVCQVPVQVSSCVPVVDHRPDPEAEAEAEQDPDDDPPDDDDDDPPVHRYDYRYRHHQDPPVCRVVVSVVCCVPHPDPPDPPPD